Protein AF-A0A849BQT2-F1 (afdb_monomer_lite)

Organism: NCBI:txid351215

pLDDT: mean 77.99, std 20.02, range [38.34, 98.5]

Radius of gyration: 19.5 Å; chains: 1; bounding box: 38×51×37 Å

Sequence (82 aa):
MARIKGRQARPAGASATLYARVAPHNMAKAQAAAGALGMSVAAYLDALLEHEQLDEQGRPAWWDQQVYASSDQEELPLQRVG

Foldseek 3Di:
DDDDPPDPDDDDPDDDDDDDDDDPVVVVVLVVVCVVVVHDSVVSVVVVVVPFDADPVRHGPPPPDDPPVPPVPPPPPPPPDD

Secondary structure (DSSP, 8-state):
--------PPPTTPPPPP-----HHHHHHHHHHHHHTTS-HHHHHHHHHHT--B-TTSSBTT--S-----TT----------

Structure (mmCIF, N/CA/C/O backbone):
data_AF-A0A849BQT2-F1
#
_entry.id   AF-A0A849BQT2-F1
#
loop_
_atom_site.group_PDB
_atom_site.id
_atom_site.type_symbol
_atom_site.label_atom_id
_atom_site.label_alt_id
_atom_site.label_comp_id
_atom_site.label_asym_id
_atom_site.label_entity_id
_atom_site.label_seq_id
_atom_site.pdbx_PDB_ins_code
_atom_site.Cartn_x
_atom_site.Cartn_y
_atom_site.Cartn_z
_atom_site.occupancy
_atom_site.B_iso_or_equiv
_atom_site.auth_seq_id
_atom_site.auth_comp_id
_atom_site.auth_asym_id
_atom_site.auth_atom_id
_atom_site.pdbx_PDB_model_num
ATOM 1 N N . MET A 1 1 ? 25.801 -25.453 26.486 1.00 38.34 1 MET A N 1
ATOM 2 C CA . MET A 1 1 ? 24.613 -25.710 25.642 1.00 38.34 1 MET A CA 1
ATOM 3 C C . MET A 1 1 ? 23.801 -24.424 25.537 1.00 38.34 1 MET A C 1
ATOM 5 O O . MET A 1 1 ? 23.215 -24.011 26.530 1.00 38.34 1 MET A O 1
ATOM 9 N N . ALA A 1 2 ? 23.837 -23.738 24.392 1.00 44.91 2 ALA A N 1
ATOM 10 C CA . ALA A 1 2 ? 23.112 -22.482 24.193 1.00 44.91 2 ALA A CA 1
ATOM 11 C C . ALA A 1 2 ? 21.669 -22.783 23.755 1.00 44.91 2 ALA A C 1
ATOM 13 O O . ALA A 1 2 ? 21.449 -23.365 22.696 1.00 44.91 2 ALA A O 1
ATOM 14 N N . ARG A 1 3 ? 20.685 -22.434 24.593 1.00 49.38 3 ARG A N 1
ATOM 15 C CA . ARG A 1 3 ? 19.258 -22.542 24.254 1.00 49.38 3 ARG A CA 1
ATOM 16 C C . ARG A 1 3 ? 18.953 -21.589 23.100 1.00 49.38 3 ARG A C 1
ATOM 18 O O . ARG A 1 3 ? 19.167 -20.386 23.230 1.00 49.38 3 ARG A O 1
ATOM 25 N N . ILE A 1 4 ? 18.430 -22.123 22.000 1.00 59.69 4 ILE A N 1
ATOM 26 C CA . ILE A 1 4 ? 17.865 -21.328 20.909 1.00 59.69 4 ILE A CA 1
ATOM 27 C C . ILE A 1 4 ? 16.737 -20.482 21.509 1.00 59.69 4 ILE A C 1
ATOM 29 O O . ILE A 1 4 ? 15.734 -21.007 21.994 1.00 59.69 4 ILE A O 1
ATOM 33 N N . LYS A 1 5 ? 16.934 -19.162 21.530 1.00 54.72 5 LYS A N 1
ATOM 34 C CA . LYS A 1 5 ? 15.915 -18.195 21.933 1.00 54.72 5 LYS A CA 1
ATOM 35 C C . LYS A 1 5 ? 14.841 -18.208 20.846 1.00 54.72 5 LYS A C 1
ATOM 37 O O . LYS A 1 5 ? 15.076 -17.716 19.746 1.00 54.72 5 LYS A O 1
ATOM 42 N N . GLY A 1 6 ? 13.706 -18.846 21.135 1.00 55.25 6 GLY A N 1
ATOM 43 C CA . GLY A 1 6 ? 12.568 -18.914 20.219 1.00 55.25 6 GLY A CA 1
ATOM 44 C C . GLY A 1 6 ? 12.161 -17.523 19.730 1.00 55.25 6 GLY A C 1
ATOM 45 O O . GLY A 1 6 ? 12.333 -16.535 20.450 1.00 55.25 6 GLY A O 1
ATOM 46 N N . ARG A 1 7 ? 11.644 -17.454 18.494 1.00 61.09 7 ARG A N 1
ATOM 47 C CA . ARG A 1 7 ? 11.078 -16.235 17.899 1.00 61.09 7 ARG A CA 1
ATOM 48 C C . ARG A 1 7 ? 10.099 -15.618 18.900 1.00 61.09 7 ARG A C 1
ATOM 50 O O . ARG A 1 7 ? 9.024 -16.163 19.126 1.00 61.09 7 ARG A O 1
ATOM 57 N N . GLN A 1 8 ? 10.490 -14.512 19.532 1.00 57.16 8 GLN A N 1
ATOM 58 C CA . GLN A 1 8 ? 9.580 -13.757 20.381 1.00 57.16 8 GLN A CA 1
ATOM 59 C C . GLN A 1 8 ? 8.516 -13.159 19.465 1.00 57.16 8 GLN A C 1
ATOM 61 O O . GLN A 1 8 ? 8.833 -12.332 18.609 1.00 57.16 8 GLN A O 1
ATOM 66 N N . ALA A 1 9 ? 7.270 -13.607 19.626 1.00 58.47 9 ALA A N 1
ATOM 67 C CA . ALA A 1 9 ? 6.125 -12.939 19.034 1.00 58.47 9 ALA A CA 1
ATOM 68 C C . ALA A 1 9 ? 6.162 -11.474 19.484 1.00 58.47 9 ALA A C 1
ATOM 70 O O . ALA A 1 9 ? 6.201 -11.174 20.681 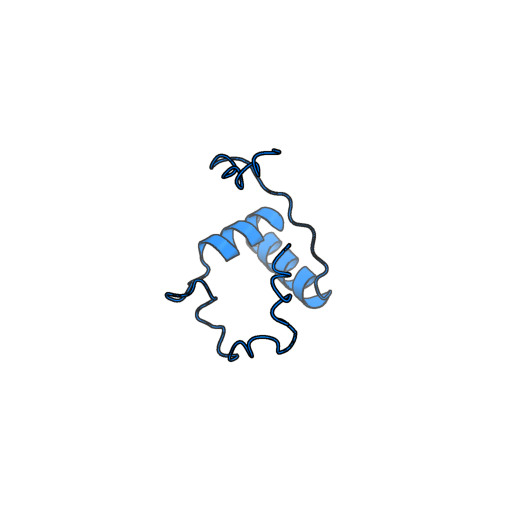1.00 58.47 9 ALA A O 1
ATOM 71 N N . ARG A 1 10 ? 6.261 -10.569 18.510 1.00 56.66 10 ARG A N 1
ATOM 72 C CA . ARG A 1 10 ? 6.279 -9.131 18.764 1.00 56.66 10 ARG A CA 1
ATOM 73 C C . ARG A 1 10 ? 4.903 -8.748 19.327 1.00 56.66 10 ARG A C 1
ATOM 75 O O . ARG A 1 10 ? 3.907 -9.255 18.812 1.00 56.66 10 ARG A O 1
ATOM 82 N N . PRO A 1 11 ? 4.824 -7.916 20.379 1.00 50.72 11 PRO A N 1
ATOM 83 C CA . PRO A 1 11 ? 3.545 -7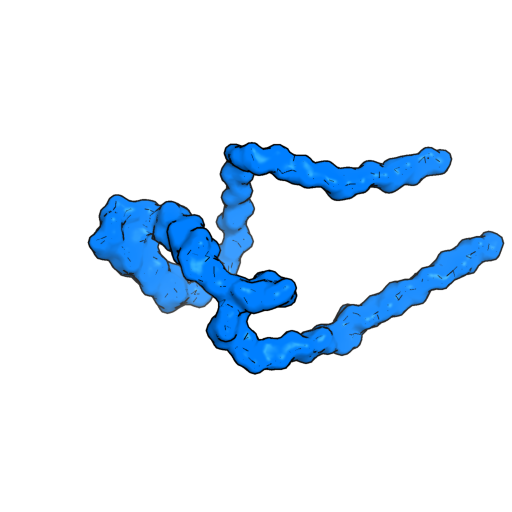.536 20.967 1.00 50.72 11 PRO A CA 1
ATOM 84 C C . PRO A 1 11 ? 2.630 -6.909 19.908 1.00 50.72 11 PRO A C 1
ATOM 86 O O . P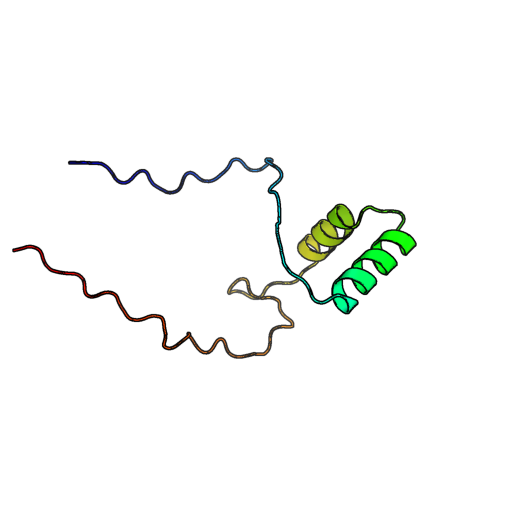RO A 1 11 ? 3.053 -6.023 19.159 1.00 50.72 11 PRO A O 1
ATOM 89 N N . ALA A 1 12 ? 1.387 -7.392 19.854 1.00 50.75 12 ALA A N 1
ATOM 90 C CA . ALA A 1 12 ? 0.329 -6.820 19.033 1.00 50.75 12 ALA A CA 1
ATOM 91 C C . ALA A 1 12 ? 0.115 -5.361 19.467 1.00 50.75 12 ALA A C 1
ATOM 93 O O . ALA A 1 12 ? -0.221 -5.103 20.620 1.00 50.75 12 ALA A O 1
ATOM 94 N N . GLY A 1 13 ? 0.398 -4.415 18.569 1.00 55.09 13 GLY A N 1
ATOM 95 C CA . GLY A 1 13 ? 0.306 -2.973 18.834 1.00 55.09 13 GLY A CA 1
ATOM 96 C C . GLY A 1 13 ? 1.584 -2.176 18.555 1.00 55.09 13 GLY A C 1
ATOM 97 O O . GLY A 1 13 ? 1.547 -0.950 18.589 1.00 55.09 13 GLY A O 1
ATOM 98 N N . ALA A 1 14 ? 2.711 -2.826 18.249 1.00 63.31 14 ALA A N 1
ATOM 99 C CA . ALA A 1 14 ? 3.901 -2.118 17.778 1.00 63.31 14 ALA A CA 1
ATOM 100 C C . ALA A 1 14 ? 3.821 -1.877 16.261 1.00 63.31 14 ALA A C 1
ATOM 102 O O . ALA A 1 14 ? 3.843 -2.834 15.486 1.00 63.31 14 ALA A O 1
ATOM 103 N N . SER A 1 15 ? 3.782 -0.609 15.837 1.00 69.38 15 SER A N 1
ATOM 104 C CA . SER A 1 15 ? 3.927 -0.228 14.427 1.00 69.38 15 SER A CA 1
ATOM 105 C C . SER A 1 15 ? 5.231 -0.798 13.858 1.00 69.38 15 SER A C 1
ATOM 107 O O . SER A 1 15 ? 6.302 -0.622 14.452 1.00 69.38 15 SER A O 1
ATOM 109 N N . ALA A 1 16 ? 5.157 -1.480 12.717 1.00 82.38 16 ALA A N 1
ATOM 110 C CA . ALA A 1 16 ? 6.328 -1.977 12.004 1.00 82.38 16 ALA A CA 1
ATOM 111 C C . ALA A 1 16 ? 6.730 -0.993 10.897 1.00 82.38 16 ALA A C 1
ATOM 113 O O . ALA A 1 16 ? 5.876 -0.454 10.201 1.00 82.38 16 ALA A O 1
ATOM 114 N N . THR A 1 17 ? 8.032 -0.772 10.710 1.00 88.06 17 THR A N 1
ATOM 115 C CA . THR A 1 17 ? 8.525 0.029 9.582 1.00 88.06 17 THR A CA 1
ATOM 116 C C . THR A 1 17 ? 8.710 -0.855 8.355 1.00 88.06 17 THR A C 1
ATOM 118 O O . THR A 1 17 ? 9.444 -1.844 8.411 1.00 88.06 17 THR A O 1
ATOM 121 N N . LEU A 1 18 ? 8.088 -0.470 7.240 1.00 86.44 18 LEU A N 1
ATOM 122 C CA . LEU A 1 18 ? 8.256 -1.112 5.940 1.00 86.44 18 LEU A CA 1
ATOM 123 C C . LEU A 1 18 ? 9.256 -0.322 5.085 1.00 86.44 18 LEU A C 1
ATOM 125 O O . LEU A 1 18 ? 9.042 0.852 4.793 1.0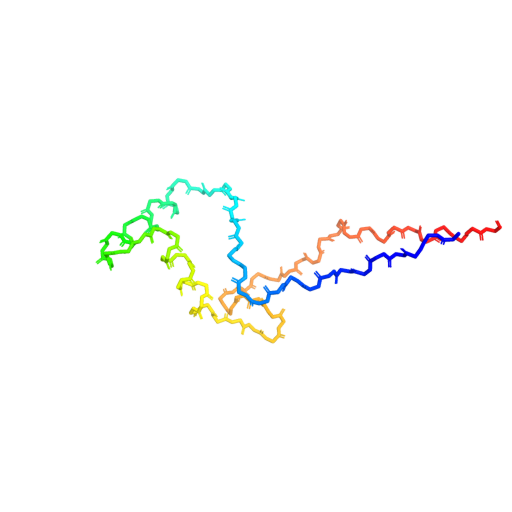0 86.44 18 LEU A O 1
ATOM 129 N N . TYR A 1 19 ? 10.325 -0.984 4.640 1.00 91.44 19 TYR A N 1
ATOM 130 C CA . TYR A 1 19 ? 11.247 -0.457 3.633 1.00 91.44 19 TYR A CA 1
ATOM 131 C C . TYR A 1 19 ? 11.157 -1.328 2.383 1.00 91.44 19 TYR A C 1
ATOM 133 O O . TYR A 1 19 ? 11.477 -2.514 2.433 1.00 91.44 19 TYR A O 1
ATOM 141 N N . ALA A 1 20 ? 10.735 -0.746 1.261 1.00 89.31 20 ALA A N 1
ATOM 142 C CA . ALA A 1 20 ? 10.564 -1.471 0.008 1.00 89.31 20 ALA A CA 1
ATOM 143 C C . ALA A 1 20 ? 11.041 -0.643 -1.187 1.00 89.31 20 ALA A C 1
ATOM 145 O O . ALA A 1 20 ? 10.914 0.581 -1.212 1.00 89.31 20 ALA A O 1
ATOM 146 N N . ARG A 1 21 ? 11.564 -1.332 -2.206 1.00 94.31 21 ARG A N 1
ATOM 147 C CA . ARG A 1 21 ? 11.753 -0.758 -3.540 1.00 94.31 21 ARG A CA 1
ATOM 148 C C . ARG A 1 21 ? 10.528 -1.101 -4.370 1.00 94.31 21 ARG A C 1
ATOM 150 O O . ARG A 1 21 ? 10.231 -2.273 -4.570 1.00 94.31 21 ARG A O 1
ATOM 157 N N . VAL A 1 22 ? 9.838 -0.079 -4.849 1.00 93.94 22 VAL A N 1
ATOM 158 C CA . VAL A 1 22 ? 8.639 -0.220 -5.678 1.00 93.94 22 VAL A CA 1
ATOM 159 C C . VAL A 1 22 ? 8.859 0.462 -7.019 1.00 93.94 22 VAL A C 1
ATOM 161 O O . VAL A 1 22 ? 9.611 1.433 -7.119 1.00 93.94 22 VAL A O 1
ATOM 164 N N . ALA A 1 23 ? 8.209 -0.050 -8.063 1.00 96.69 23 ALA A N 1
ATOM 165 C CA . ALA A 1 23 ? 8.254 0.588 -9.370 1.00 96.69 23 ALA A CA 1
ATOM 166 C C . ALA A 1 23 ? 7.657 2.012 -9.292 1.00 96.69 23 ALA A C 1
ATOM 168 O O . ALA A 1 23 ? 6.639 2.199 -8.615 1.00 96.69 23 ALA A O 1
ATOM 169 N N . PRO A 1 24 ? 8.219 3.012 -10.004 1.00 96.25 24 PRO A N 1
ATOM 170 C CA . PRO A 1 24 ? 7.769 4.403 -9.897 1.00 96.25 24 PRO A CA 1
ATOM 171 C C . PRO A 1 24 ? 6.273 4.600 -10.176 1.00 96.25 24 PRO A C 1
ATOM 173 O O . PRO A 1 24 ? 5.609 5.360 -9.477 1.00 96.25 24 PRO A O 1
ATOM 176 N N . HIS A 1 25 ? 5.719 3.872 -11.150 1.00 96.38 25 HIS A N 1
ATOM 177 C CA . HIS A 1 25 ? 4.298 3.959 -11.495 1.00 96.38 25 HIS A CA 1
ATOM 178 C C . HIS A 1 25 ? 3.379 3.448 -10.372 1.00 96.38 25 HIS A C 1
ATOM 180 O O . HIS A 1 25 ? 2.314 4.016 -10.145 1.00 96.38 25 HIS A O 1
ATOM 186 N N . ASN A 1 26 ? 3.802 2.426 -9.621 1.00 96.38 26 ASN A N 1
ATOM 187 C CA . ASN A 1 26 ? 3.040 1.911 -8.482 1.00 96.38 26 ASN A CA 1
ATOM 188 C C . ASN A 1 26 ? 3.073 2.886 -7.303 1.00 96.38 26 ASN A C 1
ATOM 190 O O . ASN A 1 26 ? 2.048 3.097 -6.656 1.00 96.38 26 ASN A O 1
ATOM 194 N N . MET A 1 27 ? 4.216 3.540 -7.070 1.00 97.25 27 MET A N 1
ATOM 195 C CA . MET A 1 27 ? 4.306 4.603 -6.068 1.00 97.25 27 MET A CA 1
ATOM 196 C C . MET A 1 27 ? 3.389 5.783 -6.420 1.00 97.25 27 MET A C 1
ATOM 198 O O . MET A 1 27 ? 2.642 6.253 -5.566 1.00 97.25 27 MET A O 1
ATOM 202 N N . ALA A 1 28 ? 3.386 6.216 -7.685 1.00 97.94 28 ALA A N 1
ATOM 203 C CA . ALA A 1 28 ? 2.509 7.288 -8.155 1.00 97.94 28 ALA A CA 1
ATOM 204 C C . ALA A 1 28 ? 1.021 6.931 -7.994 1.00 97.94 28 ALA A C 1
ATOM 206 O O . ALA A 1 28 ? 0.232 7.759 -7.542 1.00 97.94 28 ALA A O 1
ATOM 207 N N . LYS A 1 29 ? 0.640 5.679 -8.291 1.00 98.00 29 LYS A N 1
ATOM 208 C CA . LYS A 1 29 ? -0.722 5.173 -8.063 1.00 98.00 29 LYS A CA 1
ATOM 209 C C . LYS A 1 29 ? -1.122 5.272 -6.588 1.00 98.00 29 LYS A C 1
ATOM 211 O O . LYS A 1 29 ? -2.204 5.772 -6.290 1.00 98.00 29 LYS A O 1
ATOM 216 N N . ALA A 1 30 ? -0.253 4.837 -5.674 1.00 97.31 30 ALA A N 1
ATOM 217 C CA . ALA A 1 30 ? -0.519 4.909 -4.237 1.00 97.31 30 ALA A CA 1
ATOM 218 C C . ALA A 1 30 ? -0.639 6.360 -3.742 1.00 97.31 30 ALA A C 1
ATOM 220 O O . ALA A 1 30 ? -1.544 6.676 -2.976 1.00 97.31 30 ALA A O 1
ATOM 221 N N . GLN A 1 31 ? 0.224 7.260 -4.222 1.00 98.12 31 GLN A N 1
ATOM 222 C CA . GLN A 1 31 ? 0.160 8.690 -3.901 1.00 98.12 31 GLN A CA 1
ATOM 223 C C . GLN A 1 31 ? -1.135 9.342 -4.390 1.00 98.12 31 GLN A C 1
ATOM 225 O O . GLN A 1 31 ? -1.756 10.093 -3.641 1.00 98.12 31 GLN A O 1
ATOM 230 N N . ALA A 1 32 ? -1.559 9.044 -5.620 1.00 98.50 32 ALA A N 1
ATOM 231 C CA . ALA A 1 32 ? -2.799 9.575 -6.176 1.00 98.50 32 ALA A CA 1
ATOM 232 C C . ALA A 1 32 ? -4.026 9.103 -5.380 1.00 98.50 32 ALA A C 1
ATOM 234 O O . ALA A 1 32 ? -4.881 9.918 -5.039 1.00 98.50 32 ALA A O 1
ATOM 235 N N . ALA A 1 33 ? -4.086 7.812 -5.036 1.00 98.38 33 ALA A N 1
ATOM 236 C CA . ALA A 1 33 ? -5.167 7.255 -4.227 1.00 98.38 33 ALA A CA 1
ATOM 237 C C . ALA A 1 33 ? -5.204 7.871 -2.821 1.00 98.38 33 ALA A C 1
ATOM 239 O O . ALA A 1 33 ? -6.248 8.349 -2.384 1.00 98.38 33 ALA A O 1
ATOM 240 N N . ALA A 1 34 ? -4.053 7.938 -2.146 1.00 98.25 34 ALA A N 1
ATOM 241 C CA . ALA A 1 34 ? -3.938 8.554 -0.829 1.00 98.25 34 ALA A CA 1
ATOM 242 C C . ALA A 1 34 ? -4.364 10.034 -0.850 1.00 98.25 34 ALA A C 1
ATOM 244 O O . ALA A 1 34 ? -5.122 10.471 0.014 1.00 98.25 34 ALA A O 1
ATOM 245 N N . GLY A 1 35 ? -3.947 10.785 -1.877 1.00 98.38 35 GLY A N 1
ATOM 246 C CA . GLY A 1 35 ? -4.337 12.181 -2.073 1.00 98.38 35 GLY A CA 1
ATOM 247 C C . GLY A 1 35 ? -5.839 12.362 -2.301 1.00 98.38 35 GLY A C 1
ATOM 248 O O . GLY A 1 35 ? -6.445 13.229 -1.678 1.00 98.38 35 GLY A O 1
ATOM 249 N N . ALA A 1 36 ? -6.456 11.518 -3.133 1.00 98.44 36 ALA A N 1
ATOM 250 C CA . ALA A 1 36 ? -7.901 11.545 -3.374 1.00 98.44 36 ALA A CA 1
ATOM 251 C C . ALA A 1 36 ? -8.723 11.210 -2.115 1.00 98.44 36 ALA A C 1
ATOM 253 O O . ALA A 1 36 ? -9.826 11.722 -1.944 1.00 98.44 36 ALA A O 1
ATOM 254 N N . LEU A 1 37 ? -8.173 10.375 -1.230 1.00 97.75 37 LEU A N 1
ATOM 255 C CA . LEU A 1 37 ? -8.786 9.972 0.036 1.00 97.75 37 LEU A CA 1
ATOM 256 C C . LEU A 1 37 ? -8.435 10.898 1.215 1.00 97.75 37 LEU A C 1
ATOM 258 O O . LEU A 1 37 ? -8.942 10.697 2.316 1.00 97.75 37 LEU A O 1
ATOM 262 N N . GLY A 1 38 ? -7.567 11.897 1.018 1.00 97.81 38 GLY A N 1
ATOM 263 C CA . GLY A 1 38 ? -7.136 12.810 2.081 1.00 97.81 38 GLY A CA 1
ATOM 264 C C . GLY A 1 38 ? -6.308 12.145 3.189 1.00 97.81 38 GLY A C 1
ATOM 265 O O . GLY A 1 38 ? -6.330 12.607 4.328 1.00 97.81 38 GLY A O 1
ATOM 266 N N . MET A 1 39 ? -5.585 11.065 2.880 1.00 97.25 39 MET A N 1
ATOM 267 C CA . MET A 1 39 ? -4.777 10.298 3.837 1.00 97.25 39 MET A CA 1
ATOM 268 C C . MET A 1 39 ? -3.297 10.247 3.438 1.00 97.25 39 MET A C 1
ATOM 270 O O . MET A 1 39 ? -2.912 10.602 2.324 1.00 97.25 39 MET A O 1
ATOM 274 N N . SER A 1 40 ? -2.437 9.804 4.359 1.00 97.25 40 SER A N 1
ATOM 275 C CA . SER A 1 40 ? -1.030 9.552 4.038 1.00 97.25 40 SER A CA 1
ATOM 276 C C . SER A 1 40 ? -0.883 8.282 3.195 1.00 97.25 40 SER A C 1
ATOM 278 O O . SER A 1 40 ? -1.720 7.383 3.255 1.00 97.25 40 SER A O 1
ATOM 280 N N . VAL A 1 41 ? 0.216 8.166 2.440 1.00 96.12 41 VAL A N 1
ATOM 281 C CA . VAL A 1 41 ? 0.512 6.939 1.674 1.00 96.12 41 VAL A CA 1
ATOM 282 C C . VAL A 1 41 ? 0.636 5.726 2.598 1.00 96.12 41 VAL A C 1
ATOM 284 O O . VAL A 1 41 ? 0.172 4.653 2.242 1.00 96.12 41 VAL A O 1
ATOM 287 N N . ALA A 1 42 ? 1.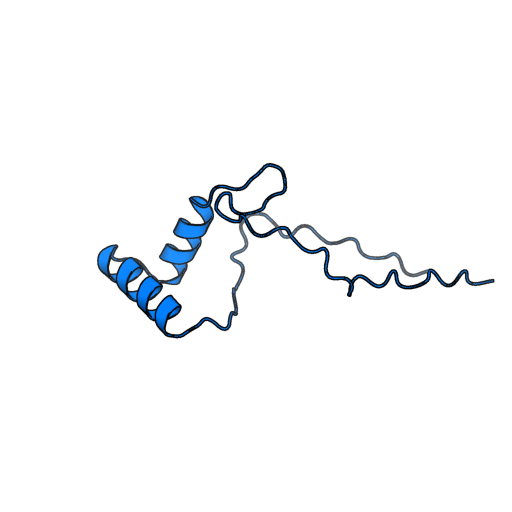219 5.894 3.788 1.00 94.25 42 ALA A N 1
ATOM 288 C CA . ALA A 1 42 ? 1.326 4.815 4.767 1.00 94.25 42 ALA A CA 1
ATOM 289 C C . ALA A 1 42 ? -0.056 4.342 5.241 1.00 94.25 42 ALA A C 1
ATOM 291 O O . ALA A 1 42 ? -0.330 3.152 5.182 1.00 94.25 42 ALA A O 1
ATOM 292 N N . ALA A 1 43 ? -0.950 5.270 5.604 1.00 95.12 43 ALA A N 1
ATOM 293 C CA . ALA A 1 43 ? -2.313 4.933 6.015 1.00 95.12 43 ALA A CA 1
ATOM 294 C C . ALA A 1 43 ? -3.110 4.269 4.883 1.00 95.12 43 ALA A C 1
ATOM 296 O O . ALA A 1 43 ? -3.853 3.325 5.123 1.00 95.12 43 ALA A O 1
ATOM 297 N N . TYR A 1 44 ? -2.919 4.728 3.643 1.00 96.88 44 TYR A N 1
ATOM 298 C CA . TYR A 1 44 ? -3.512 4.087 2.473 1.00 96.88 44 TYR A CA 1
ATOM 299 C C . TYR A 1 44 ? -3.008 2.651 2.284 1.00 96.88 44 TYR A C 1
ATOM 301 O O . TYR A 1 44 ? -3.804 1.762 2.001 1.00 96.88 44 TYR A O 1
ATOM 309 N N . LEU A 1 45 ? -1.702 2.413 2.435 1.00 95.06 45 LEU A N 1
ATOM 310 C CA . LEU A 1 45 ? -1.125 1.075 2.302 1.00 95.06 45 LEU A CA 1
ATOM 311 C C . LEU A 1 45 ? -1.560 0.144 3.439 1.00 95.06 45 LEU A C 1
ATOM 313 O O . LEU A 1 45 ? -1.872 -1.010 3.162 1.00 95.06 45 LEU A O 1
ATOM 317 N N . ASP A 1 46 ? -1.631 0.635 4.677 1.00 94.12 46 ASP A N 1
ATOM 318 C CA . ASP A 1 46 ? -2.159 -0.138 5.806 1.00 94.12 46 ASP A CA 1
ATOM 319 C C . ASP A 1 46 ? -3.629 -0.512 5.564 1.00 94.12 46 ASP A C 1
ATOM 321 O O . ASP A 1 46 ? -3.975 -1.688 5.623 1.00 94.12 46 ASP A O 1
ATOM 325 N N . ALA A 1 47 ? -4.475 0.449 5.174 1.00 94.81 47 ALA A N 1
ATOM 326 C CA . ALA A 1 47 ? -5.878 0.183 4.848 1.00 94.81 47 ALA A CA 1
ATOM 327 C C . ALA A 1 47 ? -6.031 -0.786 3.662 1.00 94.81 47 ALA A C 1
ATOM 329 O O . ALA A 1 47 ? -6.900 -1.656 3.669 1.00 94.81 47 ALA A O 1
ATOM 330 N N . LEU A 1 48 ? -5.176 -0.669 2.641 1.00 94.62 48 LEU A N 1
ATOM 331 C CA . LEU A 1 48 ? -5.165 -1.591 1.506 1.00 94.62 48 LEU A CA 1
ATOM 332 C C . LEU A 1 48 ? -4.882 -3.030 1.960 1.00 94.62 48 LEU A C 1
ATOM 334 O O . LEU A 1 48 ? -5.530 -3.951 1.474 1.00 94.62 48 LEU A O 1
ATOM 338 N N . LEU A 1 49 ? -3.946 -3.215 2.894 1.00 93.56 49 LEU A N 1
ATOM 339 C CA . LEU A 1 49 ? -3.606 -4.524 3.453 1.00 93.56 49 LEU A CA 1
ATOM 340 C C . LEU A 1 49 ? -4.694 -5.065 4.389 1.00 93.56 49 LEU A C 1
ATOM 342 O O . LEU A 1 49 ? -4.932 -6.267 4.393 1.00 93.56 49 LEU A O 1
ATOM 346 N N . GLU A 1 50 ? -5.378 -4.206 5.147 1.00 93.56 50 GLU A N 1
ATOM 347 C CA . GLU A 1 50 ? -6.526 -4.606 5.977 1.00 93.56 50 GLU A CA 1
ATOM 348 C C . GLU A 1 50 ? -7.708 -5.115 5.141 1.00 93.56 50 GLU A C 1
ATOM 350 O O . GLU A 1 50 ? -8.443 -6.002 5.575 1.00 93.56 50 GLU A O 1
ATOM 355 N N . HIS A 1 51 ? -7.890 -4.564 3.940 1.00 94.69 51 HIS A N 1
ATOM 356 C CA . HIS A 1 51 ? -8.930 -4.982 3.001 1.00 94.69 51 HIS A CA 1
ATOM 357 C C . HIS A 1 51 ? -8.510 -6.128 2.072 1.00 94.69 51 HIS A C 1
ATOM 359 O O . HIS A 1 51 ? -9.359 -6.652 1.343 1.00 94.69 51 HIS A O 1
ATOM 365 N N . GLU A 1 52 ? -7.232 -6.513 2.072 1.00 95.50 52 GLU A N 1
ATOM 366 C CA . GLU A 1 52 ? -6.728 -7.590 1.229 1.00 95.50 52 GLU A CA 1
ATOM 367 C C . GLU A 1 52 ? -7.349 -8.926 1.648 1.00 95.50 52 GLU A C 1
ATOM 369 O O . GLU A 1 52 ? -7.343 -9.313 2.818 1.00 95.50 52 GLU A O 1
ATOM 374 N N . GLN A 1 53 ? -7.891 -9.647 0.671 1.00 94.75 53 GLN A N 1
ATOM 375 C CA . GLN A 1 53 ? -8.501 -10.947 0.918 1.00 94.75 53 GLN A CA 1
ATOM 376 C C . GLN A 1 53 ? -7.444 -12.017 0.725 1.00 94.75 53 GLN A C 1
ATOM 378 O O . GLN A 1 53 ? -6.831 -12.100 -0.338 1.00 94.75 53 GLN A O 1
ATOM 383 N N . LEU A 1 54 ? -7.248 -12.844 1.747 1.00 93.94 54 LEU A N 1
ATOM 384 C CA . LEU A 1 54 ? -6.301 -13.946 1.697 1.00 93.94 54 LEU A CA 1
ATOM 385 C C . LEU A 1 54 ? -7.030 -15.285 1.531 1.00 93.94 54 LEU A C 1
ATOM 387 O O . LEU A 1 54 ? -8.126 -15.473 2.059 1.00 93.94 54 LEU A O 1
ATOM 391 N N . ASP A 1 55 ? -6.409 -16.211 0.804 1.00 90.81 55 ASP A N 1
ATOM 392 C CA . ASP A 1 55 ? -6.820 -17.611 0.732 1.00 90.81 55 ASP A CA 1
ATOM 393 C C . ASP A 1 55 ? -6.497 -18.363 2.040 1.00 90.81 55 ASP A C 1
ATOM 395 O O . ASP A 1 55 ? -5.902 -17.824 2.979 1.00 90.81 55 ASP A O 1
ATOM 399 N N . GLU A 1 56 ? -6.862 -19.645 2.106 1.00 90.69 56 GLU A N 1
ATOM 400 C CA . GLU A 1 56 ? -6.592 -20.504 3.270 1.00 90.69 56 GLU A CA 1
ATOM 401 C C . GLU A 1 56 ? -5.090 -20.666 3.580 1.00 90.69 56 GLU A C 1
ATOM 403 O O . GLU A 1 56 ? -4.719 -21.071 4.681 1.00 90.69 56 GLU A O 1
ATOM 408 N N . GLN A 1 57 ? -4.214 -20.355 2.622 1.00 88.50 57 GLN A N 1
ATOM 409 C CA . GLN A 1 57 ? -2.761 -20.425 2.747 1.00 88.50 57 GLN A CA 1
ATOM 410 C C . GLN A 1 57 ? -2.131 -19.057 3.061 1.00 88.50 57 GLN A C 1
ATOM 412 O O . GLN A 1 57 ? -0.909 -18.966 3.195 1.00 88.50 57 GLN A O 1
ATOM 417 N N . GLY A 1 58 ? -2.938 -18.002 3.212 1.00 88.06 58 GLY A N 1
ATOM 418 C CA . GLY A 1 58 ? -2.476 -16.650 3.514 1.00 88.06 58 GLY A CA 1
ATOM 419 C C . GLY A 1 58 ? -1.940 -15.879 2.303 1.00 88.06 58 GLY A C 1
ATOM 420 O O . GLY A 1 58 ? -1.205 -14.909 2.483 1.00 88.06 58 GLY A O 1
ATOM 421 N N . ARG A 1 59 ? -2.259 -16.302 1.075 1.00 90.56 59 ARG A N 1
ATOM 422 C CA . ARG A 1 59 ? -1.885 -15.612 -0.170 1.00 90.56 59 ARG A CA 1
ATOM 423 C C . ARG A 1 59 ? -3.018 -14.696 -0.622 1.00 90.56 59 ARG A C 1
ATOM 425 O O . ARG A 1 59 ? -4.170 -15.043 -0.390 1.00 90.56 59 ARG A O 1
ATOM 432 N N . PRO A 1 60 ? -2.736 -13.574 -1.304 1.00 92.31 60 PRO A N 1
ATOM 433 C CA . PRO A 1 60 ? -3.798 -12.745 -1.862 1.00 92.31 60 PRO A CA 1
ATOM 434 C C . PRO A 1 60 ? -4.704 -13.555 -2.793 1.00 92.31 60 PRO A C 1
ATOM 436 O O . PRO A 1 60 ? -4.211 -14.304 -3.631 1.00 92.31 60 PRO A O 1
ATOM 439 N N . ALA A 1 61 ? -6.021 -13.400 -2.681 1.00 90.94 61 ALA A N 1
ATOM 440 C CA . ALA A 1 61 ? -6.995 -14.198 -3.432 1.00 90.94 61 ALA A CA 1
ATOM 441 C C . ALA A 1 61 ? -6.912 -13.982 -4.954 1.00 90.94 61 ALA A C 1
ATOM 443 O O . ALA A 1 61 ? -7.309 -14.843 -5.736 1.00 90.94 61 ALA A O 1
ATOM 444 N N . TRP A 1 62 ? -6.383 -12.833 -5.380 1.00 88.31 62 TRP A N 1
ATOM 445 C CA . TRP A 1 62 ? -6.106 -12.522 -6.782 1.00 88.31 62 TRP A CA 1
ATOM 446 C C . TRP A 1 62 ? -4.803 -13.154 -7.300 1.00 88.31 62 TRP A C 1
ATOM 448 O O . TRP A 1 62 ? -4.519 -13.062 -8.493 1.00 88.31 62 TRP A O 1
ATOM 458 N N . TRP A 1 63 ? -3.996 -13.766 -6.429 1.00 86.00 63 TRP A N 1
ATOM 459 C CA . TRP A 1 63 ? -2.725 -14.387 -6.788 1.00 86.00 63 TRP A CA 1
ATOM 460 C C . TRP A 1 63 ? -2.958 -15.766 -7.419 1.00 86.00 63 TRP A C 1
ATOM 462 O O . TRP A 1 63 ? -3.069 -16.781 -6.734 1.00 86.00 63 TRP A O 1
ATOM 472 N N . ASP A 1 64 ? -3.015 -15.803 -8.748 1.00 77.62 64 ASP A N 1
ATOM 473 C CA . ASP A 1 64 ? -3.240 -17.009 -9.555 1.00 77.62 64 ASP A CA 1
ATOM 474 C C . ASP A 1 64 ? -1.944 -17.711 -9.998 1.00 77.62 64 ASP A C 1
ATOM 476 O O . ASP A 1 64 ? -1.970 -18.844 -10.488 1.00 77.62 64 ASP A O 1
ATOM 480 N N . GLN A 1 65 ? -0.790 -17.071 -9.796 1.00 73.25 65 GLN A N 1
ATOM 481 C CA . GLN A 1 65 ? 0.497 -17.686 -10.079 1.00 73.25 65 GLN A CA 1
ATOM 482 C C . GLN A 1 65 ? 0.738 -18.832 -9.101 1.00 73.25 65 GLN A C 1
ATOM 484 O O . GLN A 1 65 ? 0.900 -18.623 -7.894 1.00 73.25 65 GLN A O 1
ATOM 489 N N . GLN A 1 66 ? 0.820 -20.052 -9.644 1.00 58.34 66 GLN A N 1
ATOM 490 C CA . GLN A 1 66 ? 1.400 -21.180 -8.931 1.00 58.34 66 GLN A CA 1
ATOM 491 C C . GLN A 1 66 ? 2.721 -20.710 -8.334 1.00 58.34 66 GLN A C 1
ATOM 493 O O . GLN A 1 66 ? 3.624 -20.277 -9.052 1.00 58.34 66 GLN A O 1
ATOM 498 N N . VAL A 1 67 ? 2.811 -20.773 -7.005 1.00 57.88 67 VAL A N 1
ATOM 499 C CA . VAL A 1 67 ? 4.091 -20.714 -6.317 1.00 57.88 67 VAL A CA 1
ATOM 500 C C . VAL A 1 67 ? 4.849 -21.918 -6.855 1.00 57.88 67 VAL A C 1
ATOM 502 O O . VAL A 1 67 ? 4.663 -23.035 -6.377 1.00 57.88 67 VAL A O 1
ATOM 505 N N . TYR A 1 68 ? 5.647 -21.719 -7.904 1.00 47.75 68 TYR A N 1
ATOM 506 C CA . TYR A 1 68 ? 6.777 -22.589 -8.149 1.00 47.75 68 TYR A CA 1
ATOM 507 C C . TYR A 1 68 ? 7.540 -22.500 -6.841 1.00 47.75 68 TYR A C 1
ATOM 509 O O . TYR A 1 68 ? 8.101 -21.448 -6.533 1.00 47.75 68 TYR A O 1
ATOM 517 N N . ALA A 1 69 ? 7.417 -23.534 -6.004 1.00 47.50 69 ALA A N 1
ATOM 518 C CA . ALA A 1 69 ? 8.313 -23.722 -4.885 1.00 47.50 69 ALA A CA 1
ATOM 519 C C . ALA A 1 69 ? 9.688 -23.539 -5.505 1.00 47.50 69 ALA A C 1
ATOM 521 O O . ALA A 1 69 ? 10.055 -24.321 -6.384 1.00 47.50 69 ALA A O 1
ATOM 522 N N . SER A 1 70 ? 10.336 -22.411 -5.205 1.00 43.72 70 SER A N 1
ATOM 523 C CA . SER A 1 70 ? 11.611 -22.094 -5.812 1.00 43.72 70 SER A CA 1
ATOM 524 C C . SER A 1 70 ? 12.466 -23.332 -5.625 1.00 43.72 70 SER A C 1
ATOM 526 O O . SER A 1 70 ? 12.663 -23.773 -4.493 1.00 43.72 70 SER A O 1
ATOM 528 N N . SER A 1 71 ? 12.944 -23.900 -6.727 1.00 47.72 71 SER A N 1
ATOM 529 C CA . SER A 1 71 ? 13.884 -25.020 -6.740 1.00 47.72 71 SER A CA 1
ATOM 530 C C . SER A 1 71 ? 15.162 -24.709 -5.936 1.00 47.72 71 SER A C 1
ATOM 532 O O . SER A 1 71 ? 15.977 -25.594 -5.724 1.00 47.72 71 SER A O 1
ATOM 534 N N . ASP A 1 72 ? 15.303 -23.461 -5.4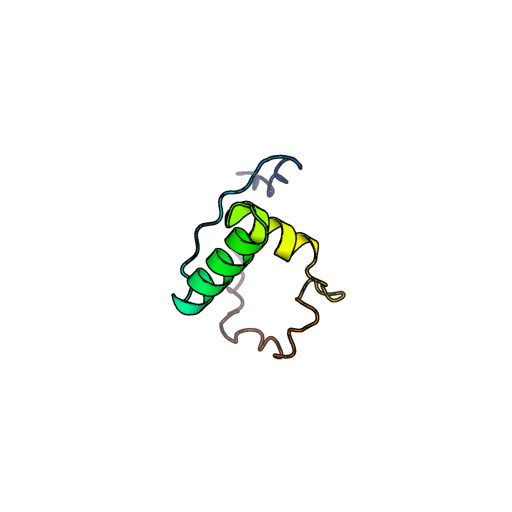76 1.00 49.94 72 ASP A N 1
ATOM 535 C CA . ASP A 1 72 ? 16.322 -22.929 -4.574 1.00 49.94 72 ASP A CA 1
ATOM 536 C C . ASP A 1 72 ? 16.044 -23.168 -3.076 1.00 49.94 72 ASP A C 1
ATOM 538 O O . ASP A 1 72 ? 16.852 -22.768 -2.237 1.00 49.94 72 ASP A O 1
ATOM 542 N N . GLN A 1 73 ? 14.941 -23.822 -2.686 1.00 54.00 73 GLN A N 1
ATOM 543 C CA . GLN A 1 73 ? 14.900 -24.501 -1.385 1.00 54.00 73 GLN A CA 1
ATOM 544 C C . GLN A 1 73 ? 15.717 -25.793 -1.480 1.00 54.00 73 GLN A C 1
ATOM 546 O O . GLN A 1 73 ? 15.186 -26.898 -1.405 1.00 54.00 73 GLN A O 1
ATOM 551 N N . GLU A 1 74 ? 17.031 -25.649 -1.649 1.00 49.25 74 GLU A N 1
ATOM 552 C CA . GLU A 1 74 ? 17.954 -26.729 -1.341 1.00 49.25 74 GLU A CA 1
ATOM 553 C C . GLU A 1 74 ? 17.776 -27.061 0.147 1.00 49.25 74 GLU A C 1
ATOM 555 O O . GLU A 1 74 ? 18.030 -26.234 1.030 1.00 49.25 74 GLU A O 1
ATOM 560 N N . GLU A 1 75 ? 17.285 -28.269 0.430 1.00 54.00 75 GLU A N 1
ATOM 561 C CA . GLU A 1 75 ? 17.395 -28.879 1.749 1.00 54.00 75 GLU A CA 1
ATOM 562 C C . GLU A 1 75 ? 18.863 -28.801 2.175 1.00 54.00 75 GLU A C 1
ATOM 564 O O . GLU A 1 75 ? 19.717 -29.532 1.672 1.00 54.00 75 GLU A O 1
ATOM 569 N N . LEU A 1 76 ? 19.177 -27.896 3.105 1.00 61.59 76 LEU A N 1
ATOM 570 C CA . LEU A 1 76 ? 20.477 -27.894 3.758 1.00 61.59 76 LEU A CA 1
ATOM 571 C C . LEU A 1 76 ? 20.663 -29.277 4.395 1.00 61.59 76 LEU A C 1
ATOM 573 O O . LEU A 1 76 ? 19.849 -29.658 5.246 1.00 61.59 76 LEU A O 1
ATOM 577 N N . PRO A 1 77 ? 21.702 -30.044 4.018 1.00 56.62 77 PRO A N 1
ATOM 578 C CA . PRO A 1 77 ? 21.908 -31.360 4.585 1.00 56.62 77 PRO A CA 1
ATOM 579 C C . PRO A 1 77 ? 22.098 -31.206 6.092 1.00 56.62 77 PRO A C 1
ATOM 581 O O . PRO A 1 77 ? 23.008 -30.514 6.557 1.00 56.62 77 PRO A O 1
ATOM 584 N N . LEU A 1 78 ? 21.232 -31.864 6.866 1.00 64.75 78 LEU A N 1
ATOM 585 C CA . LEU A 1 78 ? 21.427 -32.040 8.298 1.00 64.75 78 LEU A CA 1
ATOM 586 C C . LEU A 1 78 ? 22.710 -32.855 8.477 1.00 64.75 78 LEU A C 1
ATOM 588 O O . LEU A 1 78 ? 22.689 -34.086 8.410 1.00 64.75 78 LEU A O 1
ATOM 592 N N . GLN A 1 79 ? 23.842 -32.177 8.671 1.00 54.50 79 GLN A N 1
ATOM 593 C CA . GLN A 1 79 ? 25.071 -32.837 9.082 1.00 54.50 79 GLN A CA 1
ATOM 594 C C . GLN A 1 79 ? 24.793 -33.505 10.429 1.00 54.50 79 GLN A C 1
ATOM 596 O O . GLN A 1 79 ? 24.680 -32.848 11.465 1.00 54.50 79 GLN A O 1
ATOM 601 N N . ARG A 1 80 ? 24.632 -34.831 10.401 1.00 53.97 80 ARG A N 1
ATOM 602 C CA . ARG A 1 80 ? 24.694 -35.662 11.598 1.00 53.97 80 ARG A CA 1
ATOM 603 C C . ARG A 1 80 ? 26.102 -35.499 12.154 1.00 53.97 80 ARG A C 1
ATOM 605 O O . ARG A 1 80 ? 27.052 -36.037 11.596 1.00 53.97 80 ARG A O 1
ATOM 612 N N . VAL A 1 81 ? 26.222 -34.706 13.211 1.00 52.22 81 VAL A N 1
ATOM 613 C CA . VAL A 1 81 ? 27.435 -34.644 14.023 1.00 52.22 81 VAL A CA 1
ATOM 614 C C . VAL A 1 81 ? 27.579 -36.016 14.684 1.00 52.22 81 VAL A C 1
ATOM 616 O O . VAL A 1 81 ? 26.718 -36.402 15.477 1.00 52.22 81 VAL A O 1
ATOM 619 N N . GLY A 1 82 ? 28.593 -36.771 14.258 1.00 49.94 82 GLY A N 1
ATOM 620 C CA . GLY A 1 82 ? 29.078 -37.973 14.941 1.00 49.94 82 GLY A CA 1
ATOM 621 C C . GLY A 1 82 ? 30.022 -37.625 16.079 1.00 49.94 82 GLY A C 1
ATOM 622 O O . GLY A 1 82 ? 30.579 -36.503 16.056 1.00 49.94 82 GLY A O 1
#